Protein AF-A0A3D5CJ01-F1 (afdb_monomer_lite)

Radius of gyration: 11.77 Å; chains: 1; bounding box: 32×20×28 Å

pLDDT: mean 96.51, std 1.34, range [90.81, 98.06]

Structure (mmCIF, N/CA/C/O backbone):
data_AF-A0A3D5CJ01-F1
#
_entry.id   AF-A0A3D5CJ01-F1
#
loop_
_atom_site.group_PDB
_atom_site.id
_atom_site.type_symbol
_atom_site.label_atom_id
_atom_site.label_alt_id
_atom_site.label_comp_id
_atom_site.label_asym_id
_atom_site.label_entity_id
_atom_site.label_seq_id
_atom_site.pdbx_PDB_ins_code
_atom_site.Cartn_x
_atom_site.Cartn_y
_atom_site.Cartn_z
_atom_site.occupancy
_atom_site.B_iso_or_equiv
_atom_site.auth_seq_id
_atom_site.auth_comp_id
_atom_site.auth_asym_id
_atom_site.auth_atom_id
_atom_site.pdbx_PDB_model_num
ATOM 1 N N . GLY A 1 1 ? 5.049 -8.693 0.867 1.00 91.69 1 GLY A N 1
ATOM 2 C CA . GLY A 1 1 ? 4.638 -7.356 0.441 1.00 91.69 1 GLY A CA 1
ATOM 3 C C . GLY A 1 1 ? 5.876 -6.550 0.152 1.00 91.69 1 GLY A C 1
ATOM 4 O O . GLY A 1 1 ? 6.772 -6.525 0.994 1.00 91.69 1 GLY A O 1
ATOM 5 N N . GLY A 1 2 ? 5.901 -5.923 -1.015 1.00 96.38 2 GLY A N 1
ATOM 6 C CA . GLY A 1 2 ? 6.962 -5.044 -1.491 1.00 96.38 2 GLY A CA 1
ATOM 7 C C . GLY A 1 2 ? 7.184 -5.243 -2.985 1.00 96.38 2 GLY A C 1
ATOM 8 O O . GLY A 1 2 ? 6.458 -5.997 -3.637 1.00 96.38 2 GLY A O 1
ATOM 9 N N . MET A 1 3 ? 8.216 -4.607 -3.515 1.00 96.56 3 MET A N 1
ATOM 10 C CA . MET A 1 3 ? 8.552 -4.623 -4.934 1.00 96.56 3 MET A CA 1
ATOM 11 C C . MET A 1 3 ? 8.834 -6.027 -5.485 1.00 96.56 3 MET A C 1
ATOM 13 O O . MET A 1 3 ? 8.702 -6.248 -6.683 1.00 96.56 3 MET A O 1
ATOM 17 N N . GLY A 1 4 ? 9.183 -6.992 -4.624 1.00 96.12 4 GLY A N 1
ATOM 18 C CA . GLY A 1 4 ? 9.323 -8.398 -5.014 1.00 96.12 4 GLY A CA 1
ATOM 19 C C . GLY A 1 4 ? 8.006 -9.063 -5.437 1.00 96.12 4 GLY A C 1
ATOM 20 O O . GLY A 1 4 ? 8.035 -9.974 -6.257 1.00 96.12 4 GLY A O 1
ATOM 21 N N . ASP A 1 5 ? 6.866 -8.595 -4.914 1.00 96.38 5 ASP A N 1
ATOM 22 C CA . ASP A 1 5 ? 5.530 -9.107 -5.255 1.00 96.38 5 ASP A CA 1
ATOM 23 C C . ASP A 1 5 ? 4.851 -8.251 -6.339 1.00 96.38 5 ASP A C 1
ATOM 25 O O . ASP A 1 5 ? 4.109 -8.766 -7.171 1.00 96.38 5 ASP A O 1
ATOM 29 N N . ASN A 1 6 ? 5.098 -6.935 -6.335 1.00 96.62 6 ASN A N 1
ATOM 30 C CA . ASN A 1 6 ? 4.607 -6.009 -7.353 1.00 96.62 6 ASN A CA 1
ATOM 31 C C . ASN A 1 6 ? 5.658 -4.929 -7.643 1.00 96.62 6 ASN A C 1
ATOM 33 O O . ASN A 1 6 ? 5.709 -3.893 -6.984 1.00 96.62 6 ASN A O 1
ATOM 37 N N . ILE A 1 7 ? 6.499 -5.174 -8.649 1.00 96.56 7 ILE A N 1
ATOM 38 C CA . ILE A 1 7 ? 7.597 -4.274 -9.031 1.00 96.56 7 ILE A CA 1
ATOM 39 C C . ILE A 1 7 ? 7.128 -3.071 -9.866 1.00 96.56 7 ILE A C 1
ATOM 41 O O . ILE A 1 7 ? 7.893 -2.137 -10.110 1.00 96.56 7 ILE A O 1
ATOM 45 N N . ARG A 1 8 ? 5.875 -3.088 -10.340 1.00 97.44 8 ARG A N 1
ATOM 46 C CA . ARG A 1 8 ? 5.372 -2.144 -11.348 1.00 97.44 8 ARG A CA 1
ATOM 47 C C . ARG A 1 8 ? 5.434 -0.675 -10.914 1.00 97.44 8 ARG A C 1
ATOM 49 O O . ARG A 1 8 ? 5.805 0.139 -11.759 1.00 97.44 8 ARG A O 1
ATOM 56 N N . PRO A 1 9 ? 5.131 -0.299 -9.657 1.00 96.88 9 PRO A N 1
ATOM 57 C CA . PRO A 1 9 ? 5.283 1.088 -9.223 1.00 96.88 9 PRO A CA 1
ATOM 58 C C . PRO A 1 9 ? 6.743 1.557 -9.250 1.00 96.88 9 PRO A C 1
ATOM 60 O O . PRO A 1 9 ? 7.003 2.688 -9.635 1.00 96.88 9 PRO A O 1
ATOM 63 N N . ALA A 1 10 ? 7.699 0.691 -8.902 1.00 95.56 10 ALA A N 1
ATOM 64 C CA . ALA A 1 10 ? 9.122 1.036 -8.893 1.00 95.56 10 ALA A CA 1
ATOM 65 C C . ALA A 1 10 ? 9.742 1.091 -10.303 1.00 95.56 10 ALA A C 1
ATOM 67 O O . ALA A 1 10 ? 10.655 1.874 -10.541 1.00 95.56 10 ALA A O 1
ATOM 68 N N . MET A 1 11 ? 9.268 0.253 -11.231 1.00 95.50 11 MET A N 1
ATOM 69 C CA . MET A 1 11 ? 9.808 0.153 -12.597 1.00 95.50 11 MET A CA 1
ATOM 70 C C . MET A 1 11 ? 9.131 1.081 -13.606 1.00 95.50 11 MET A C 1
ATOM 72 O O . MET A 1 11 ? 9.774 1.541 -14.546 1.00 95.50 11 MET A O 1
ATOM 76 N N . TYR A 1 12 ? 7.824 1.292 -13.457 1.00 96.50 12 TYR A N 1
ATOM 77 C CA . TYR A 1 12 ? 6.987 1.928 -14.477 1.00 96.50 12 TYR A CA 1
ATOM 78 C C . TYR A 1 12 ? 6.155 3.087 -13.934 1.00 96.50 12 TYR A C 1
ATOM 80 O O . TYR A 1 12 ? 5.242 3.530 -14.628 1.00 96.50 12 TYR A O 1
ATOM 88 N N . ASP A 1 13 ? 6.386 3.507 -12.685 1.00 94.62 13 ASP A N 1
ATOM 89 C CA . ASP A 1 13 ? 5.565 4.506 -11.991 1.00 94.62 13 ASP A CA 1
ATOM 90 C C . ASP A 1 13 ? 4.058 4.196 -12.085 1.00 94.62 13 ASP A C 1
ATOM 92 O O . ASP A 1 13 ? 3.210 5.085 -12.172 1.00 94.62 13 ASP A O 1
ATOM 96 N N . SER A 1 14 ? 3.708 2.901 -12.106 1.00 96.88 14 SER A N 1
ATOM 97 C CA . SER A 1 14 ? 2.311 2.469 -12.171 1.00 96.88 14 SER A CA 1
ATOM 98 C C . SER A 1 14 ? 1.551 2.981 -10.951 1.00 96.88 14 SER A C 1
ATOM 100 O O . SER A 1 14 ? 1.944 2.726 -9.813 1.00 96.88 14 SER A O 1
ATOM 102 N N . VAL A 1 15 ? 0.443 3.674 -11.205 1.00 97.06 15 VAL A N 1
ATOM 103 C CA . VAL A 1 15 ? -0.446 4.197 -10.167 1.00 97.06 15 VAL A CA 1
ATOM 104 C C . VAL A 1 15 ? -1.450 3.121 -9.774 1.00 97.06 15 VAL A C 1
ATOM 106 O O . VAL A 1 15 ? -2.038 2.463 -10.634 1.00 97.06 15 VAL A O 1
ATOM 109 N N . TYR A 1 16 ? -1.642 2.964 -8.470 1.00 97.38 16 TYR A N 1
ATOM 110 C CA . TYR A 1 16 ? -2.564 2.007 -7.877 1.00 97.38 16 TYR A CA 1
ATOM 111 C C . TYR A 1 16 ? -3.448 2.688 -6.841 1.00 97.38 16 TYR A C 1
ATOM 113 O O . TYR A 1 16 ? -3.121 3.753 -6.322 1.00 97.38 16 TYR A O 1
ATOM 121 N N . GLU A 1 17 ? -4.549 2.023 -6.524 1.00 96.25 17 GLU A N 1
ATOM 122 C CA . GLU A 1 17 ? -5.382 2.325 -5.366 1.00 96.25 17 GLU A CA 1
ATOM 123 C C . GLU A 1 17 ? -5.083 1.325 -4.242 1.00 96.25 17 GLU A C 1
ATOM 125 O O . GLU A 1 17 ? -4.474 0.274 -4.465 1.00 96.25 17 GLU A O 1
ATOM 130 N N . ALA A 1 18 ? -5.522 1.638 -3.026 1.00 97.12 18 ALA A N 1
ATOM 131 C CA . ALA A 1 18 ? -5.470 0.720 -1.899 1.00 97.12 18 ALA A CA 1
ATOM 132 C C . ALA A 1 18 ? -6.654 0.942 -0.964 1.00 97.12 18 ALA A C 1
ATOM 134 O O . ALA A 1 18 ? -7.168 2.050 -0.842 1.00 97.12 18 ALA A O 1
ATOM 135 N N . SER A 1 19 ? -7.070 -0.113 -0.268 1.00 96.31 19 SER A N 1
ATOM 136 C CA . SER A 1 19 ? -8.135 -0.020 0.734 1.00 96.31 19 SER A CA 1
ATOM 137 C C . SER A 1 19 ? -7.885 -0.965 1.904 1.00 96.31 19 SER A C 1
ATOM 139 O O . SER A 1 19 ? -7.238 -2.006 1.753 1.00 96.31 19 SER A O 1
ATOM 141 N N . VAL A 1 20 ? -8.418 -0.618 3.078 1.00 97.69 20 VAL A N 1
ATOM 142 C CA . VAL A 1 20 ? -8.383 -1.480 4.269 1.00 97.69 20 VAL A CA 1
ATOM 143 C C . VAL A 1 20 ? -9.484 -2.531 4.150 1.00 97.69 20 VAL A C 1
ATOM 145 O O . VAL A 1 20 ? -10.629 -2.308 4.532 1.00 97.69 20 VAL A O 1
ATOM 148 N N . ALA A 1 21 ? -9.139 -3.698 3.613 1.00 97.56 21 ALA A N 1
ATOM 149 C CA . ALA A 1 21 ? -10.070 -4.764 3.246 1.00 97.56 21 ALA A CA 1
ATOM 150 C C . ALA A 1 21 ? -10.938 -5.256 4.415 1.00 97.56 21 ALA A C 1
ATOM 152 O O . ALA A 1 21 ? -12.092 -5.629 4.222 1.00 97.56 21 ALA A O 1
ATOM 153 N N . ASN A 1 22 ? -10.406 -5.244 5.638 1.00 97.62 22 ASN A N 1
ATOM 154 C CA . ASN A 1 22 ? -11.142 -5.633 6.842 1.00 97.62 22 ASN A CA 1
ATOM 155 C C . ASN A 1 22 ? -11.991 -4.499 7.449 1.00 97.62 22 ASN A C 1
ATOM 157 O O . ASN A 1 22 ? -12.693 -4.749 8.427 1.00 97.62 22 ASN A O 1
ATOM 161 N N . ARG A 1 23 ? -11.924 -3.273 6.907 1.00 95.94 23 ARG A N 1
ATOM 162 C CA . ARG A 1 23 ? -12.614 -2.066 7.403 1.00 95.94 23 ARG A CA 1
ATOM 163 C C . ARG A 1 23 ? -13.028 -1.126 6.258 1.00 95.94 23 ARG A C 1
ATOM 165 O O . ARG A 1 23 ? -12.805 0.076 6.304 1.00 95.94 23 ARG A O 1
ATOM 172 N N . MET A 1 24 ? -13.639 -1.680 5.212 1.00 94.38 24 MET A N 1
ATOM 173 C CA . MET A 1 24 ? -13.933 -0.957 3.960 1.00 94.38 24 MET A CA 1
ATOM 174 C C . MET A 1 24 ? -14.930 0.207 4.085 1.00 94.38 24 MET A C 1
ATOM 176 O O . MET A 1 24 ? -15.101 0.956 3.131 1.00 94.38 24 MET A O 1
ATOM 180 N N . SER A 1 25 ? -15.636 0.330 5.210 1.00 95.75 25 SER A N 1
ATOM 181 C CA . SER A 1 25 ? -16.633 1.387 5.437 1.00 95.75 25 SER A CA 1
ATOM 182 C C . SER A 1 25 ? -16.111 2.541 6.292 1.00 95.75 25 SER A C 1
ATOM 184 O O . SER A 1 25 ? -16.875 3.462 6.577 1.00 95.75 25 SER A O 1
ATOM 186 N N . ASP A 1 26 ? -14.850 2.486 6.723 1.00 96.1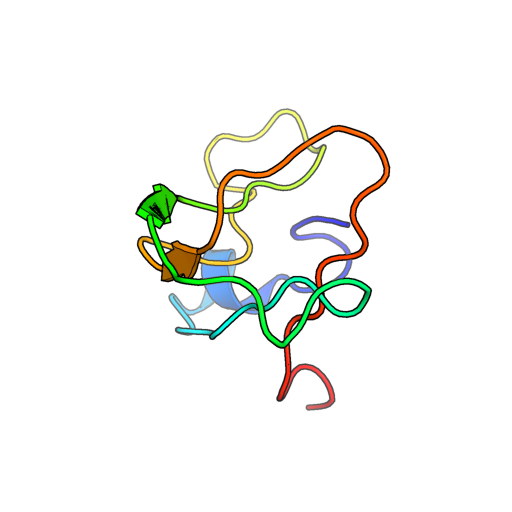2 26 ASP A N 1
ATOM 187 C CA . ASP A 1 26 ? -14.237 3.556 7.503 1.00 96.12 26 ASP A CA 1
ATOM 188 C C . ASP A 1 26 ? -13.993 4.786 6.614 1.00 96.12 26 ASP A C 1
ATOM 190 O O . ASP A 1 26 ? -13.692 4.673 5.424 1.00 96.12 26 ASP A O 1
ATOM 194 N N . THR A 1 27 ? -14.127 5.974 7.199 1.00 96.19 27 THR A N 1
ATOM 195 C CA . THR A 1 27 ? -13.895 7.246 6.507 1.00 96.19 27 THR A CA 1
ATOM 196 C C . THR A 1 27 ? -12.412 7.425 6.196 1.00 96.19 27 THR A C 1
ATOM 198 O O . THR A 1 27 ? -11.565 7.161 7.043 1.00 96.19 27 THR A O 1
ATOM 201 N N . GLU A 1 28 ? -12.088 7.922 5.005 1.00 95.25 28 GLU A N 1
ATOM 202 C CA . GLU A 1 28 ? -10.719 8.308 4.664 1.00 95.25 28 GLU A CA 1
ATOM 203 C C . GLU A 1 28 ? -10.312 9.573 5.435 1.00 95.25 28 GLU A C 1
ATOM 205 O O . GLU A 1 28 ? -10.983 10.604 5.358 1.00 95.25 28 GLU A O 1
ATOM 210 N N . GLU A 1 29 ? -9.218 9.494 6.191 1.00 95.00 29 GLU A N 1
ATOM 211 C CA . GLU A 1 29 ? -8.791 10.543 7.127 1.00 95.00 29 GLU A CA 1
ATOM 212 C C . GLU A 1 29 ? -7.470 11.195 6.712 1.00 95.00 29 GLU A C 1
ATOM 214 O O . GLU A 1 29 ? -7.271 12.392 6.926 1.00 95.00 29 GLU A O 1
ATOM 219 N N . GLU A 1 30 ? -6.561 10.428 6.109 1.00 96.44 30 GLU A N 1
ATOM 220 C CA . GLU A 1 30 ? -5.196 10.872 5.846 1.00 96.44 30 GLU A CA 1
ATOM 221 C C . GLU A 1 30 ? -4.667 10.396 4.493 1.00 96.44 30 GLU A C 1
ATOM 223 O O . GLU A 1 30 ? -5.064 9.360 3.961 1.00 96.44 30 GLU A O 1
ATOM 228 N N . LYS A 1 31 ? -3.748 11.182 3.924 1.00 97.88 31 LYS A N 1
ATOM 229 C CA . LYS A 1 31 ? -3.004 10.807 2.722 1.00 97.88 31 LYS A CA 1
ATOM 230 C C . LYS A 1 31 ? -1.727 10.087 3.134 1.00 97.88 31 LYS A C 1
ATOM 232 O O . LYS A 1 31 ? -0.894 10.666 3.830 1.00 97.88 31 LYS A O 1
ATOM 237 N N . VAL A 1 32 ? -1.556 8.863 2.651 1.00 97.56 32 VAL A N 1
ATOM 238 C CA . VAL A 1 32 ? -0.438 7.987 3.010 1.00 97.56 32 VAL A CA 1
ATOM 239 C C . VAL A 1 32 ? 0.254 7.421 1.772 1.00 97.56 32 VAL A C 1
ATOM 241 O O . VAL A 1 32 ? -0.312 7.352 0.684 1.00 97.56 32 VAL A O 1
ATOM 244 N N . THR A 1 33 ? 1.503 6.989 1.944 1.00 97.62 33 THR A N 1
ATOM 245 C CA . THR A 1 33 ? 2.243 6.200 0.950 1.00 97.62 33 THR A CA 1
ATOM 246 C C . THR A 1 33 ? 2.516 4.818 1.534 1.00 97.62 33 THR A C 1
ATOM 248 O O . THR A 1 33 ? 3.067 4.700 2.629 1.00 97.62 33 THR A O 1
ATOM 251 N N . LEU A 1 34 ? 2.128 3.771 0.806 1.00 97.56 34 LEU A N 1
ATOM 252 C CA . LEU A 1 34 ? 2.332 2.382 1.206 1.00 97.56 34 LEU A CA 1
ATOM 253 C C . LEU A 1 34 ? 3.689 1.892 0.701 1.00 97.56 34 LEU A C 1
ATOM 255 O O . LEU A 1 34 ? 3.885 1.709 -0.503 1.00 97.56 34 LEU A O 1
ATOM 259 N N . ALA A 1 35 ? 4.606 1.655 1.635 1.00 97.81 35 ALA A N 1
ATOM 260 C CA . ALA A 1 35 ? 5.915 1.068 1.375 1.00 97.81 35 ALA A CA 1
ATOM 261 C C . ALA A 1 35 ? 5.932 -0.439 1.679 1.00 97.81 35 ALA A C 1
ATOM 263 O O . ALA A 1 35 ? 5.144 -0.943 2.486 1.00 97.81 35 ALA A O 1
ATOM 264 N N . GLY A 1 36 ? 6.833 -1.163 1.021 1.00 97.56 36 GLY A N 1
ATOM 265 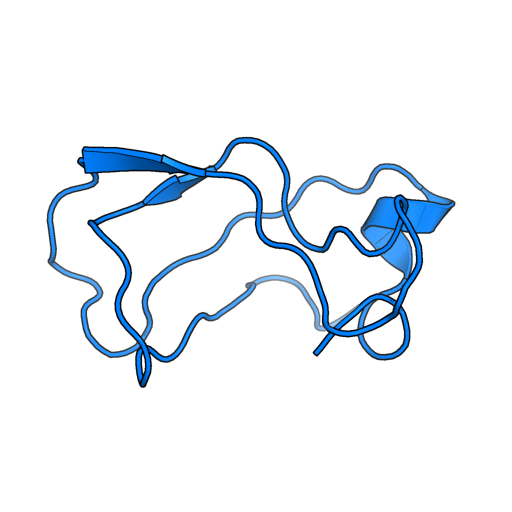C CA . GLY A 1 36 ? 7.127 -2.553 1.335 1.00 97.56 36 GLY A CA 1
ATOM 266 C C . GLY A 1 36 ? 8.138 -2.703 2.478 1.00 97.56 36 GLY A C 1
ATOM 267 O O . GLY A 1 36 ? 8.386 -1.788 3.261 1.00 97.56 36 GLY A O 1
ATOM 268 N N . LYS A 1 37 ? 8.671 -3.919 2.626 1.00 97.19 37 LYS A N 1
ATOM 269 C CA . LYS A 1 37 ? 9.584 -4.296 3.721 1.00 97.19 37 LYS A CA 1
ATOM 270 C C . LYS A 1 37 ? 11.062 -4.261 3.333 1.00 97.19 37 LYS A C 1
ATOM 272 O O . LYS A 1 37 ? 11.910 -4.509 4.190 1.00 97.19 37 LYS A O 1
ATOM 277 N N . PHE A 1 38 ? 11.377 -4.062 2.060 1.00 97.19 38 PHE A N 1
ATOM 278 C CA . PHE A 1 38 ? 12.751 -4.037 1.592 1.00 97.19 38 PHE A CA 1
ATOM 279 C C . PHE A 1 38 ? 13.427 -2.746 2.068 1.00 97.19 38 PHE A C 1
ATOM 281 O O . PHE A 1 38 ? 12.809 -1.688 2.135 1.00 97.19 38 PHE A O 1
ATOM 288 N N . CYS A 1 39 ? 14.713 -2.834 2.417 1.00 96.56 39 CYS A N 1
ATOM 289 C CA . CYS A 1 39 ? 15.514 -1.690 2.866 1.00 96.56 39 CYS A CA 1
ATOM 290 C C . CYS A 1 39 ? 15.958 -0.830 1.669 1.00 96.56 39 CYS A C 1
ATOM 292 O O . CYS A 1 39 ? 17.142 -0.563 1.485 1.00 96.56 39 CYS A O 1
ATOM 294 N N . GLU A 1 40 ? 15.009 -0.474 0.810 1.00 96.50 40 GLU A N 1
ATOM 295 C CA . GLU A 1 40 ? 15.237 0.285 -0.410 1.00 96.50 40 GLU A CA 1
ATOM 296 C C . GLU A 1 40 ? 14.210 1.412 -0.494 1.00 96.50 40 GLU A C 1
ATOM 298 O O . GLU A 1 40 ? 13.012 1.200 -0.326 1.00 96.50 40 GLU A O 1
ATOM 303 N N . SER A 1 41 ? 14.681 2.624 -0.778 1.00 93.81 41 SER A N 1
ATOM 304 C CA . SER A 1 41 ? 13.840 3.827 -0.836 1.00 93.81 41 SER A CA 1
ATOM 305 C C . SER A 1 41 ? 12.754 3.753 -1.916 1.00 93.81 41 SER A C 1
ATOM 307 O O . SER A 1 41 ? 11.695 4.368 -1.787 1.00 93.81 41 SER A O 1
ATOM 309 N N . GLY A 1 42 ? 13.016 2.982 -2.973 1.00 94.56 42 GLY A N 1
ATOM 310 C CA . GLY A 1 42 ? 12.094 2.720 -4.071 1.00 94.56 42 GLY A CA 1
ATOM 311 C C . GLY A 1 42 ? 11.067 1.617 -3.811 1.00 94.56 42 GLY A C 1
ATOM 312 O O . GLY A 1 42 ? 10.235 1.387 -4.686 1.00 94.56 42 GLY A O 1
ATOM 313 N N . ASP A 1 43 ? 11.092 0.938 -2.656 1.00 97.81 43 ASP A N 1
ATOM 314 C CA . ASP A 1 43 ? 10.119 -0.108 -2.312 1.00 97.81 43 ASP A CA 1
ATOM 315 C C . ASP A 1 43 ? 8.761 0.493 -1.923 1.00 97.81 43 ASP A C 1
ATOM 317 O O . ASP A 1 43 ? 8.319 0.462 -0.774 1.00 97.81 43 ASP A O 1
ATOM 321 N N . ILE A 1 44 ? 8.108 1.092 -2.912 1.00 97.88 44 ILE A N 1
ATOM 322 C CA . ILE A 1 44 ? 6.820 1.756 -2.793 1.00 97.88 44 ILE A CA 1
ATOM 323 C C . ILE A 1 44 ? 5.813 0.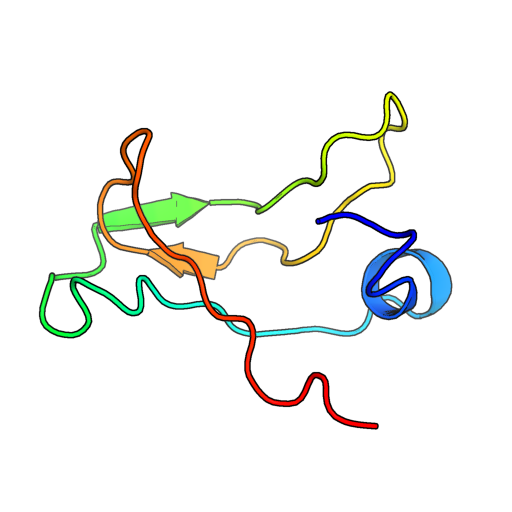985 -3.632 1.00 97.88 44 ILE A C 1
ATOM 325 O O . ILE A 1 44 ? 6.056 0.694 -4.798 1.00 97.88 44 ILE A O 1
ATOM 329 N N . LEU A 1 45 ? 4.673 0.659 -3.027 1.00 97.94 45 LEU A N 1
ATOM 330 C CA . LEU A 1 45 ? 3.584 -0.072 -3.667 1.00 97.94 45 LEU A CA 1
ATOM 331 C C . LEU A 1 45 ? 2.474 0.865 -4.147 1.00 97.94 45 LEU A C 1
ATOM 333 O O . LEU A 1 45 ? 1.915 0.654 -5.219 1.00 97.94 45 LEU A O 1
ATOM 337 N N . VAL A 1 46 ? 2.157 1.898 -3.361 1.00 98.06 46 VAL A N 1
ATOM 338 C CA . VAL A 1 46 ? 1.122 2.895 -3.677 1.00 98.06 46 VAL A CA 1
ATOM 339 C C . VAL A 1 46 ? 1.553 4.252 -3.129 1.00 98.06 46 VAL A C 1
ATOM 341 O O . VAL A 1 46 ? 1.927 4.346 -1.961 1.00 98.06 46 VAL A O 1
ATOM 344 N N . ARG A 1 47 ? 1.504 5.301 -3.955 1.00 97.00 47 ARG A N 1
ATOM 345 C CA . ARG A 1 47 ? 1.850 6.678 -3.563 1.00 97.00 47 ARG A CA 1
ATOM 346 C C . ARG A 1 47 ? 0.592 7.502 -3.321 1.00 97.00 47 ARG A C 1
ATOM 348 O O . ARG A 1 47 ? -0.333 7.434 -4.121 1.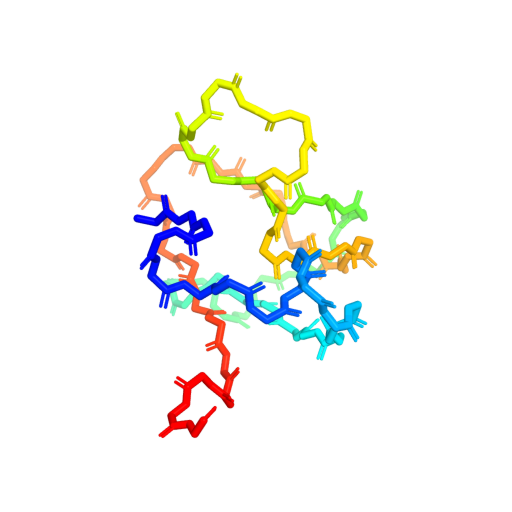00 97.00 47 ARG A O 1
ATOM 355 N N . ASP A 1 48 ? 0.619 8.316 -2.268 1.00 96.50 48 ASP A N 1
ATOM 356 C CA . ASP A 1 48 ? -0.336 9.406 -2.020 1.00 96.50 48 ASP A CA 1
ATOM 357 C C . ASP A 1 48 ? -1.826 9.021 -2.091 1.00 96.50 48 ASP A C 1
ATOM 359 O O . ASP A 1 48 ? -2.647 9.758 -2.643 1.00 96.50 48 ASP A O 1
ATOM 363 N N . VAL A 1 49 ? -2.184 7.888 -1.487 1.00 96.81 49 VAL A N 1
ATOM 364 C CA . VAL A 1 49 ? -3.562 7.385 -1.418 1.00 96.81 49 VAL A CA 1
ATOM 365 C C . VAL A 1 49 ? -4.262 7.888 -0.152 1.00 96.81 49 VAL A C 1
ATOM 367 O O . VAL A 1 49 ? -3.650 7.955 0.915 1.00 96.81 49 VAL A O 1
ATOM 370 N N . LEU A 1 50 ? -5.534 8.275 -0.269 1.00 97.38 50 LEU A N 1
ATOM 371 C CA . LEU A 1 50 ? -6.378 8.606 0.882 1.00 97.38 50 LEU A CA 1
ATOM 372 C C . LEU A 1 50 ? -6.828 7.315 1.564 1.00 97.38 50 LEU A C 1
ATOM 374 O O . LEU A 1 50 ? -7.279 6.390 0.900 1.00 97.38 50 LEU A O 1
ATOM 378 N N . MET A 1 51 ? -6.659 7.231 2.881 1.00 96.94 51 MET A N 1
ATOM 379 C CA . MET A 1 51 ? -7.000 6.042 3.656 1.00 96.94 51 MET A CA 1
ATOM 380 C C . MET A 1 51 ? -7.533 6.423 5.043 1.00 96.94 51 MET A C 1
ATOM 382 O O . MET A 1 51 ? -7.225 7.505 5.554 1.00 96.94 51 MET A O 1
ATOM 386 N N . PRO A 1 52 ? -8.336 5.553 5.679 1.00 96.88 52 PRO A N 1
ATOM 387 C CA . PRO A 1 52 ? -8.611 5.663 7.109 1.00 96.88 52 PRO A CA 1
ATOM 388 C C . PRO A 1 52 ? -7.316 5.512 7.912 1.00 96.88 52 PRO A C 1
ATOM 390 O O . PRO A 1 52 ? -6.327 4.968 7.409 1.00 96.88 52 PRO A O 1
ATOM 393 N N . SER A 1 53 ? -7.335 5.908 9.187 1.00 96.56 53 SER A N 1
ATOM 394 C CA . SER A 1 53 ? -6.154 5.737 10.032 1.00 96.56 53 SER A CA 1
ATOM 395 C C . SER A 1 53 ? -5.777 4.256 10.185 1.00 96.56 53 SER A C 1
ATOM 397 O O . SER A 1 53 ? -6.586 3.410 10.605 1.00 96.56 53 SER A O 1
ATOM 399 N N . LEU A 1 54 ? -4.540 3.935 9.796 1.00 96.62 54 LEU A N 1
ATOM 400 C CA . LEU A 1 54 ? -4.009 2.574 9.732 1.00 96.62 54 LEU A CA 1
ATOM 401 C C . LEU A 1 54 ? -3.429 2.133 11.075 1.00 96.62 54 LEU A C 1
ATOM 403 O O . LEU A 1 54 ? -2.767 2.893 11.781 1.00 96.62 54 LEU A O 1
ATOM 407 N N . LYS A 1 55 ? -3.604 0.851 11.400 1.00 96.12 55 LYS A N 1
ATOM 408 C CA . LYS A 1 55 ? -3.010 0.225 12.586 1.00 96.12 55 LYS A CA 1
ATOM 409 C C . LYS A 1 55 ? -2.369 -1.122 12.252 1.00 96.12 55 LYS A C 1
ATOM 411 O O . LYS A 1 55 ? -2.812 -1.814 11.331 1.00 96.12 55 LYS A O 1
ATOM 416 N N . PRO A 1 56 ? -1.345 -1.549 13.016 1.00 97.75 56 PRO A N 1
ATOM 417 C CA . PRO A 1 56 ? -0.804 -2.894 12.883 1.00 97.75 56 PRO A CA 1
ATOM 418 C C . PRO A 1 56 ? -1.910 -3.954 12.962 1.00 97.75 56 PRO A C 1
ATOM 420 O O . PRO A 1 56 ? -2.741 -3.931 13.870 1.00 97.75 56 PRO A O 1
ATOM 423 N N . GLY A 1 57 ? -1.904 -4.883 12.006 1.00 96.88 57 GLY A N 1
ATOM 424 C CA . GLY A 1 57 ? -2.918 -5.933 11.879 1.00 96.88 57 GLY A CA 1
ATOM 425 C C . GLY A 1 57 ? -4.035 -5.634 10.876 1.00 96.88 57 GLY A C 1
ATOM 426 O O . GLY A 1 57 ? -4.797 -6.545 10.562 1.00 96.88 57 GLY A O 1
ATOM 427 N N . ASP A 1 58 ? -4.123 -4.416 10.335 1.00 97.44 58 ASP A N 1
ATOM 428 C CA . ASP A 1 58 ? -4.995 -4.149 9.190 1.00 97.44 58 ASP A CA 1
ATOM 429 C C . ASP A 1 58 ? -4.562 -4.935 7.948 1.00 97.44 58 ASP A C 1
ATOM 431 O O . ASP A 1 58 ? -3.374 -5.169 7.702 1.00 97.44 58 ASP A O 1
ATOM 435 N N . ILE A 1 59 ? -5.551 -5.323 7.146 1.00 98.06 59 ILE A N 1
ATOM 436 C CA . ILE A 1 59 ? -5.353 -6.028 5.884 1.00 98.06 59 ILE A CA 1
ATOM 437 C C . ILE A 1 59 ? -5.569 -5.018 4.767 1.00 98.06 59 ILE A C 1
ATOM 439 O O . ILE A 1 59 ? -6.689 -4.568 4.541 1.00 98.06 59 ILE A O 1
ATOM 443 N N . VAL A 1 60 ? -4.501 -4.675 4.055 1.00 97.50 60 VAL A N 1
ATOM 444 C CA . VAL A 1 60 ? -4.569 -3.759 2.914 1.00 97.50 60 VAL A CA 1
ATOM 445 C C . VAL A 1 60 ? -4.643 -4.557 1.617 1.00 97.50 60 VAL A C 1
ATOM 447 O O . VAL A 1 60 ? -3.842 -5.466 1.397 1.00 97.50 60 VAL A O 1
ATOM 450 N N . ALA A 1 61 ? -5.597 -4.209 0.756 1.00 97.25 61 ALA A N 1
ATOM 451 C CA . ALA A 1 61 ? -5.734 -4.771 -0.582 1.00 97.25 61 ALA A CA 1
ATOM 452 C C . ALA A 1 61 ? -5.346 -3.736 -1.643 1.00 97.25 61 ALA A C 1
ATOM 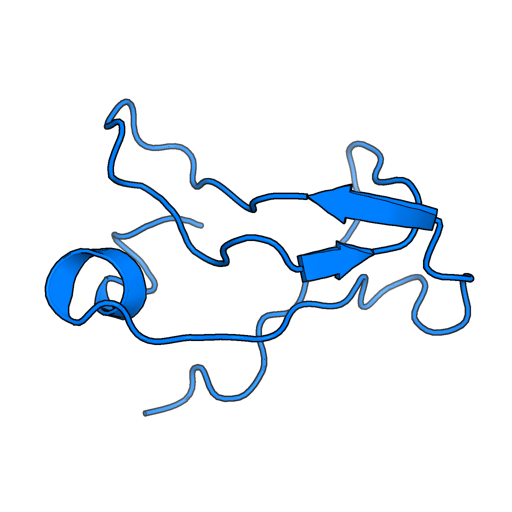454 O O . ALA A 1 61 ? -5.758 -2.581 -1.558 1.00 97.25 61 ALA A O 1
ATOM 455 N N . ILE A 1 62 ? -4.588 -4.181 -2.650 1.00 97.62 62 ILE A N 1
ATOM 456 C CA . ILE A 1 62 ? -4.223 -3.399 -3.838 1.00 97.62 62 ILE A CA 1
ATOM 457 C C . ILE A 1 62 ? -4.942 -4.033 -5.041 1.00 97.62 62 ILE A C 1
ATOM 459 O O . ILE A 1 62 ? -4.489 -5.075 -5.541 1.00 97.62 62 ILE A O 1
ATOM 463 N N . PRO A 1 63 ? -6.091 -3.484 -5.480 1.00 96.44 63 PRO A N 1
ATOM 464 C CA . PRO A 1 63 ? -6.829 -4.014 -6.621 1.00 96.44 63 PRO A CA 1
ATOM 465 C C . PRO A 1 63 ? -6.021 -3.898 -7.921 1.00 96.44 63 PRO A C 1
ATOM 467 O O . PRO A 1 63 ? -4.975 -3.257 -7.978 1.00 96.44 63 P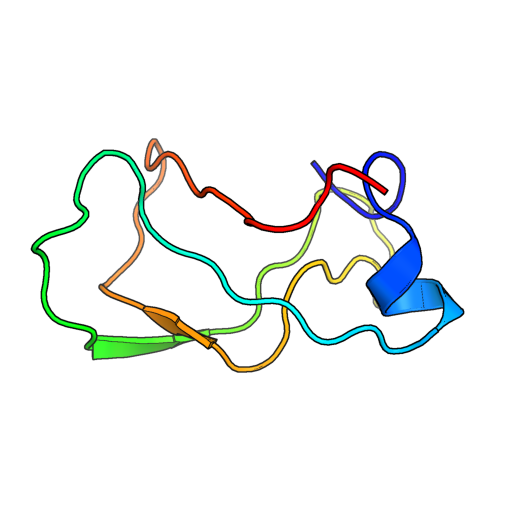RO A O 1
ATOM 470 N N . ALA A 1 64 ? -6.503 -4.556 -8.978 1.00 96.38 64 ALA A N 1
ATOM 471 C CA . ALA A 1 64 ? -5.875 -4.552 -10.305 1.00 96.38 64 ALA A CA 1
ATOM 472 C C . ALA A 1 64 ? -4.408 -5.053 -10.348 1.00 96.38 64 ALA A C 1
ATOM 474 O O . ALA A 1 64 ? -3.678 -4.773 -11.297 1.00 96.38 64 ALA A O 1
ATOM 475 N N . SER A 1 65 ? -3.988 -5.859 -9.366 1.00 94.62 65 SER A N 1
ATOM 476 C CA . SER A 1 65 ? -2.652 -6.485 -9.306 1.00 94.62 65 SER A CA 1
ATOM 477 C C . SER A 1 65 ? -2.557 -7.834 -10.045 1.00 94.62 65 SER A C 1
ATOM 479 O O . SER A 1 65 ? -1.622 -8.594 -9.826 1.00 94.62 65 SER A O 1
ATOM 481 N N . GLY A 1 66 ? -3.552 -8.182 -10.867 1.00 95.12 66 GLY A N 1
ATOM 482 C CA . GLY A 1 66 ? -3.657 -9.504 -11.503 1.00 95.12 66 GLY A CA 1
ATOM 483 C C . GLY A 1 66 ? -2.965 -9.647 -12.863 1.00 95.12 66 GLY A C 1
ATOM 484 O O . GLY A 1 66 ? -3.011 -10.739 -13.426 1.00 95.12 66 GLY A O 1
ATOM 485 N N . ALA A 1 67 ? -2.386 -8.566 -13.397 1.00 90.81 67 ALA A N 1
ATOM 486 C CA . ALA A 1 67 ? -1.756 -8.504 -14.718 1.00 90.81 67 ALA A CA 1
ATOM 487 C C . ALA A 1 67 ? -0.383 -7.823 -14.665 1.00 90.81 67 ALA A C 1
ATOM 489 O O . ALA A 1 67 ? -0.257 -6.778 -13.971 1.00 90.81 67 ALA A O 1
#

Foldseek 3Di:
DWCVLPVCCLPPVDAWAKAQPVCRPADFDDFDWDADDDPDPSRTDHHGYGYHDDDPPTDMDIPPSPD

Secondary structure (DSSP, 8-state):
--TTT--HHHHH------EETT-TTSPP-EEEEEE-SSS-TT-EEEEEEEESPP-TT--EE-TT---

Sequence (67 aa):
GGMGDNIRPAMYDSVYEASVANRMSDTEEEKVTLAGKFCESGDILVRDVLMPSLKPGDIVAIPASGA